Protein AF-A0A9X2MF17-F1 (afdb_monomer_lite)

Secondary structure (DSSP, 8-state):
--EEEHHHHHHHHT--HHHHHHHHHHHHHTTSS-HHHHEEEEEE--TTS--EEEEEEEHHHHHHHHHHHHHTS--

Foldseek 3Di:
DDKAFLVRLCVVLVHDSVLLVVQLVVCVVVVVDDPVVFWDFDFPPDPPNDTDGTTIGDPVSSVSSSVVSVVVPDD

Sequence (75 aa):
MIWLSIDQMAELFQRDKYIISMHIKNILNEGKLTRTAIVANYTTTAVDSKTYQADYYNLDVIISVGYCVKSLRGT

Structure (mmCIF, N/CA/C/O backbone):
data_AF-A0A9X2MF17-F1
#
_entry.id   AF-A0A9X2MF17-F1
#
loop_
_atom_site.group_PDB
_atom_site.id
_atom_site.type_symbol
_atom_site.label_atom_id
_atom_site.label_alt_id
_atom_site.label_comp_id
_atom_site.label_asym_id
_atom_site.label_entity_id
_atom_site.label_seq_id
_atom_site.pdbx_PDB_ins_code
_atom_site.Cartn_x
_atom_site.Cartn_y
_atom_site.Cartn_z
_atom_site.occupancy
_atom_site.B_iso_or_equiv
_atom_site.auth_seq_id
_atom_site.auth_comp_id
_atom_site.auth_asym_id
_atom_site.auth_atom_id
_atom_site.pdbx_PDB_model_num
ATOM 1 N N . MET A 1 1 ? -2.050 -18.555 -3.914 1.00 61.81 1 MET A N 1
ATOM 2 C CA . MET A 1 1 ? -1.947 -17.291 -3.151 1.00 61.81 1 MET A CA 1
ATOM 3 C C . MET A 1 1 ? -1.502 -16.213 -4.121 1.00 61.81 1 MET A C 1
ATOM 5 O O . MET A 1 1 ? -0.520 -16.438 -4.815 1.00 61.81 1 MET A O 1
ATOM 9 N N . ILE A 1 2 ? -2.263 -15.125 -4.245 1.00 77.75 2 ILE A N 1
ATOM 10 C CA . ILE A 1 2 ? -1.958 -14.016 -5.162 1.00 77.75 2 ILE A CA 1
ATOM 11 C C . ILE A 1 2 ? -1.199 -12.952 -4.373 1.00 77.75 2 ILE A C 1
ATOM 13 O O . ILE A 1 2 ? -1.639 -12.567 -3.290 1.00 77.75 2 ILE A O 1
ATOM 17 N N . TRP A 1 3 ? -0.079 -12.501 -4.931 1.00 84.25 3 TRP A N 1
ATOM 18 C CA . TRP A 1 3 ? 0.758 -11.439 -4.389 1.00 84.25 3 TRP A CA 1
ATOM 19 C C . TRP A 1 3 ? 1.029 -10.439 -5.507 1.00 84.25 3 TRP A C 1
ATOM 21 O O . TRP A 1 3 ? 1.454 -10.860 -6.582 1.00 84.25 3 TRP A O 1
ATOM 31 N N . LEU A 1 4 ? 0.775 -9.152 -5.274 1.00 84.12 4 LEU A N 1
ATOM 32 C CA . LEU A 1 4 ? 1.030 -8.097 -6.258 1.00 84.12 4 LEU A CA 1
ATOM 33 C C . LEU A 1 4 ? 1.938 -7.019 -5.675 1.00 84.12 4 LEU A C 1
ATOM 35 O O . LEU A 1 4 ? 1.787 -6.632 -4.517 1.00 84.12 4 LEU A O 1
ATOM 39 N N . SER A 1 5 ? 2.858 -6.508 -6.487 1.00 87.50 5 SER A N 1
ATOM 40 C CA . SER A 1 5 ? 3.613 -5.299 -6.149 1.00 87.50 5 SER A CA 1
ATOM 41 C C . SER A 1 5 ? 2.764 -4.036 -6.347 1.00 87.50 5 SER A C 1
ATOM 43 O O . SER A 1 5 ? 1.689 -4.073 -6.957 1.00 87.50 5 SER A O 1
ATOM 45 N N . ILE A 1 6 ? 3.253 -2.890 -5.858 1.00 86.00 6 ILE A N 1
ATOM 46 C CA . ILE A 1 6 ? 2.622 -1.580 -6.111 1.00 86.00 6 ILE A CA 1
ATOM 47 C C . ILE A 1 6 ? 2.486 -1.324 -7.613 1.00 86.00 6 ILE A C 1
ATOM 49 O O . ILE A 1 6 ? 1.447 -0.839 -8.049 1.00 86.00 6 ILE A O 1
ATOM 53 N N . ASP A 1 7 ? 3.499 -1.677 -8.402 1.00 87.69 7 ASP A N 1
ATOM 54 C CA . ASP A 1 7 ? 3.489 -1.553 -9.860 1.00 87.69 7 ASP A CA 1
ATOM 55 C C . ASP A 1 7 ? 2.355 -2.356 -10.501 1.00 87.69 7 ASP A C 1
ATOM 57 O O . ASP A 1 7 ? 1.592 -1.818 -11.297 1.00 87.69 7 ASP A O 1
ATOM 61 N N . GLN A 1 8 ? 2.186 -3.617 -10.099 1.00 88.25 8 GLN A N 1
ATOM 62 C CA . GLN A 1 8 ? 1.123 -4.461 -10.643 1.00 88.25 8 GLN A CA 1
ATOM 63 C C . GLN A 1 8 ? -0.269 -3.991 -10.207 1.00 88.25 8 GLN A C 1
ATOM 65 O O . GLN A 1 8 ? -1.217 -4.049 -10.985 1.00 88.25 8 GLN A O 1
ATOM 70 N N . MET A 1 9 ? -0.410 -3.497 -8.974 1.00 88.19 9 MET A N 1
ATOM 71 C CA . MET A 1 9 ? -1.661 -2.886 -8.517 1.00 88.19 9 MET A CA 1
ATOM 72 C C . MET A 1 9 ? -1.965 -1.575 -9.251 1.00 88.19 9 MET A C 1
ATOM 74 O O . MET A 1 9 ? -3.125 -1.304 -9.553 1.00 88.19 9 MET A O 1
ATOM 78 N N . ALA A 1 10 ? -0.944 -0.774 -9.556 1.00 88.81 10 ALA A N 1
ATOM 79 C CA . ALA A 1 10 ? -1.077 0.448 -10.340 1.00 88.81 10 ALA A CA 1
ATOM 80 C C . ALA A 1 10 ? -1.601 0.150 -11.753 1.00 88.81 10 ALA A C 1
ATOM 82 O O . ALA A 1 10 ? -2.536 0.812 -12.204 1.00 88.81 10 ALA A O 1
ATOM 83 N N . GLU A 1 11 ? -1.081 -0.890 -12.411 1.00 89.81 11 GLU A N 1
ATOM 84 C CA . GLU A 1 11 ? -1.596 -1.357 -13.705 1.00 89.81 11 GLU A CA 1
ATOM 85 C C . GLU A 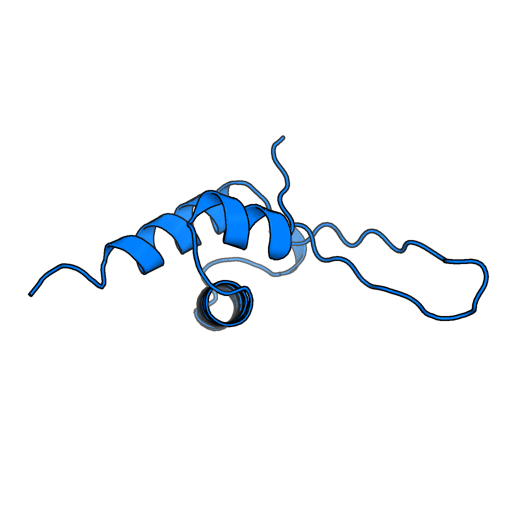1 11 ? -3.019 -1.922 -13.593 1.00 89.81 11 GLU A C 1
ATOM 87 O O . GLU A 1 11 ? -3.895 -1.547 -14.372 1.00 89.81 11 GLU A O 1
ATOM 92 N N . LEU A 1 12 ? -3.280 -2.767 -12.589 1.00 88.31 12 LEU A N 1
ATOM 93 C CA . LEU A 1 12 ? -4.582 -3.405 -12.374 1.00 88.31 12 LEU A CA 1
ATOM 94 C C . LEU A 1 12 ? -5.703 -2.384 -12.135 1.00 88.31 12 LEU A C 1
ATOM 96 O O . LEU A 1 12 ? -6.799 -2.518 -12.677 1.00 88.31 12 LEU A O 1
ATOM 100 N N . PHE A 1 13 ? -5.441 -1.375 -11.303 1.00 86.94 13 PHE A N 1
ATOM 101 C CA . PHE A 1 13 ? -6.417 -0.343 -10.953 1.00 86.94 13 PHE A CA 1
ATOM 102 C C . PHE A 1 13 ? -6.345 0.892 -11.853 1.00 86.94 13 PHE A C 1
ATOM 104 O O . PHE A 1 13 ? -7.149 1.805 -11.664 1.00 86.94 13 PHE A O 1
ATOM 111 N N . GLN A 1 14 ? -5.415 0.923 -12.815 1.00 86.81 14 GLN A N 1
ATOM 112 C CA . GLN A 1 14 ? -5.126 2.078 -13.671 1.00 86.81 14 GLN A CA 1
ATOM 113 C C . GLN A 1 14 ? -4.939 3.366 -12.853 1.00 86.81 14 GLN A C 1
ATOM 115 O O . GLN A 1 14 ? -5.574 4.394 -13.098 1.00 86.81 14 GLN A O 1
ATOM 120 N N . ARG A 1 15 ? -4.097 3.294 -11.818 1.00 86.56 15 ARG A N 1
ATOM 121 C CA . ARG A 1 15 ? -3.798 4.404 -10.904 1.00 86.56 15 ARG A CA 1
ATOM 122 C C . ARG A 1 15 ? -2.306 4.589 -10.740 1.00 86.56 15 ARG A C 1
ATOM 124 O O . ARG A 1 15 ? -1.539 3.641 -10.842 1.00 86.56 15 ARG A O 1
ATOM 131 N N . ASP A 1 16 ? -1.905 5.804 -10.395 1.00 89.00 16 ASP A N 1
ATOM 132 C CA . ASP A 1 16 ? -0.518 6.088 -10.063 1.00 89.00 16 ASP A CA 1
ATOM 133 C C . ASP A 1 16 ? -0.047 5.278 -8.855 1.00 89.00 16 ASP A C 1
ATOM 135 O O . ASP A 1 16 ? -0.745 5.151 -7.842 1.00 89.00 16 ASP A O 1
ATOM 139 N N . LYS A 1 17 ? 1.206 4.818 -8.921 1.00 87.56 17 LYS A N 1
ATOM 140 C CA . LYS A 1 17 ? 1.892 4.121 -7.820 1.00 87.56 17 LYS A CA 1
ATOM 141 C C . LYS A 1 17 ? 1.851 4.924 -6.516 1.00 87.56 17 LYS A C 1
ATOM 143 O O . LYS A 1 17 ? 1.763 4.343 -5.438 1.00 87.56 17 LYS A O 1
ATOM 148 N N . TYR A 1 18 ? 1.866 6.257 -6.621 1.00 88.25 18 TYR A N 1
ATOM 149 C CA . TYR A 1 18 ? 1.716 7.173 -5.489 1.00 88.25 18 TYR A CA 1
ATOM 150 C C . TYR A 1 18 ? 0.362 7.018 -4.776 1.00 88.25 18 TYR A C 1
ATOM 152 O O . TYR A 1 18 ? 0.309 6.965 -3.550 1.00 88.25 18 TYR A O 1
ATOM 160 N N . ILE A 1 19 ? -0.734 6.894 -5.529 1.00 87.19 19 ILE A N 1
ATOM 161 C CA . ILE A 1 19 ? -2.080 6.725 -4.965 1.00 87.19 19 ILE A CA 1
ATOM 162 C C . ILE A 1 19 ? -2.195 5.361 -4.284 1.00 87.19 19 ILE A C 1
ATOM 164 O O . ILE A 1 19 ? -2.679 5.268 -3.155 1.00 87.19 19 ILE A O 1
ATOM 168 N N . ILE A 1 20 ? -1.690 4.309 -4.933 1.00 88.38 20 ILE A N 1
ATOM 169 C CA . ILE A 1 20 ? -1.662 2.957 -4.364 1.00 88.38 20 ILE A CA 1
ATOM 170 C C . ILE A 1 20 ? -0.859 2.932 -3.055 1.00 88.38 20 ILE A C 1
ATOM 172 O O . ILE A 1 20 ? -1.352 2.424 -2.047 1.00 88.38 20 ILE A O 1
ATOM 176 N N . SER A 1 21 ? 0.336 3.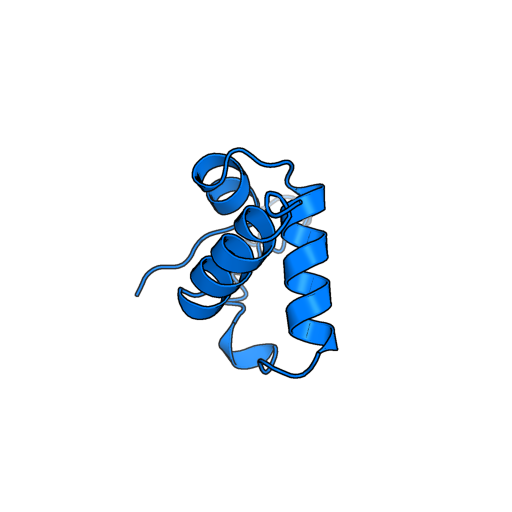534 -3.024 1.00 85.81 21 SER A N 1
ATOM 177 C CA . SER A 1 21 ? 1.173 3.562 -1.817 1.00 85.81 21 SER A CA 1
ATOM 178 C C . SER A 1 21 ? 0.523 4.342 -0.669 1.00 85.81 21 SER A C 1
ATOM 180 O O . SER A 1 21 ? 0.588 3.910 0.484 1.00 85.81 21 SER A O 1
ATOM 182 N N . MET A 1 22 ? -0.172 5.443 -0.974 1.00 87.75 22 MET A N 1
ATOM 183 C CA . MET A 1 22 ? -0.928 6.218 0.009 1.00 87.75 22 MET A CA 1
ATOM 184 C C . MET A 1 22 ? -2.051 5.385 0.642 1.00 87.75 22 MET A C 1
ATOM 186 O O . MET A 1 22 ? -2.188 5.375 1.865 1.00 87.75 22 MET A O 1
ATOM 190 N N . HIS A 1 23 ? -2.826 4.645 -0.158 1.00 86.19 23 HIS A N 1
ATOM 191 C CA . HIS A 1 23 ? -3.889 3.780 0.365 1.00 86.19 23 HIS A CA 1
ATOM 192 C C . HIS A 1 23 ? -3.342 2.659 1.247 1.00 86.19 23 HIS A C 1
ATOM 194 O O . HIS A 1 23 ? -3.870 2.423 2.331 1.00 86.19 23 HIS A O 1
ATOM 200 N N . ILE A 1 24 ? -2.252 2.015 0.830 1.00 83.88 24 ILE A N 1
ATOM 201 C CA . ILE A 1 24 ? -1.576 0.987 1.629 1.00 83.88 24 ILE A CA 1
ATOM 202 C C . ILE A 1 24 ? -1.120 1.570 2.970 1.00 83.88 24 ILE A C 1
ATOM 204 O O . ILE A 1 24 ? -1.353 0.968 4.018 1.00 83.88 24 ILE A O 1
ATOM 208 N N . LYS A 1 25 ? -0.520 2.766 2.960 1.00 84.56 25 LYS A N 1
ATOM 209 C CA . LYS A 1 25 ? -0.096 3.461 4.181 1.00 84.56 25 LYS A CA 1
ATOM 210 C C . LYS A 1 25 ? -1.277 3.764 5.105 1.00 84.56 25 LYS A C 1
ATOM 212 O O . LYS A 1 25 ? -1.145 3.583 6.311 1.00 84.56 25 LYS A O 1
ATOM 217 N N . ASN A 1 26 ? -2.421 4.175 4.562 1.00 85.19 26 ASN A N 1
ATOM 218 C CA . ASN A 1 26 ? -3.624 4.421 5.357 1.00 85.19 26 ASN A CA 1
ATOM 219 C C . ASN A 1 26 ? -4.177 3.129 5.967 1.00 85.19 26 ASN A C 1
ATOM 221 O O . ASN A 1 26 ? -4.446 3.110 7.160 1.00 85.19 26 ASN A O 1
ATOM 225 N N . ILE A 1 27 ? -4.260 2.035 5.204 1.00 80.88 27 ILE A N 1
ATOM 226 C CA . ILE A 1 27 ? -4.715 0.725 5.708 1.00 80.88 27 ILE A CA 1
ATOM 227 C C . ILE A 1 27 ? -3.805 0.223 6.840 1.00 80.88 27 ILE A C 1
ATOM 229 O O . ILE A 1 27 ? -4.289 -0.295 7.848 1.00 80.88 27 ILE A O 1
ATOM 233 N N . LEU A 1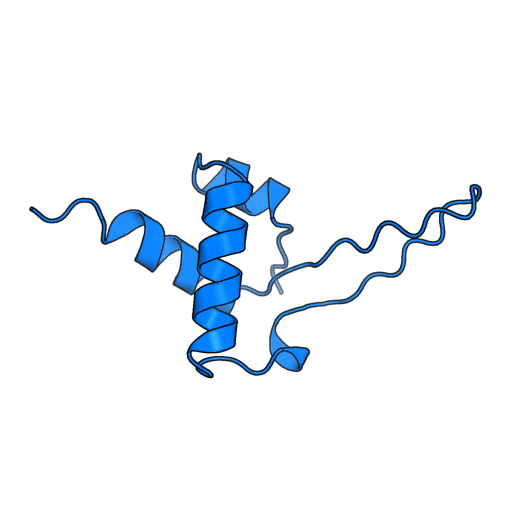 28 ? -2.490 0.417 6.694 1.00 77.56 28 LEU A N 1
ATOM 234 C CA . LEU A 1 28 ? -1.499 0.118 7.730 1.00 77.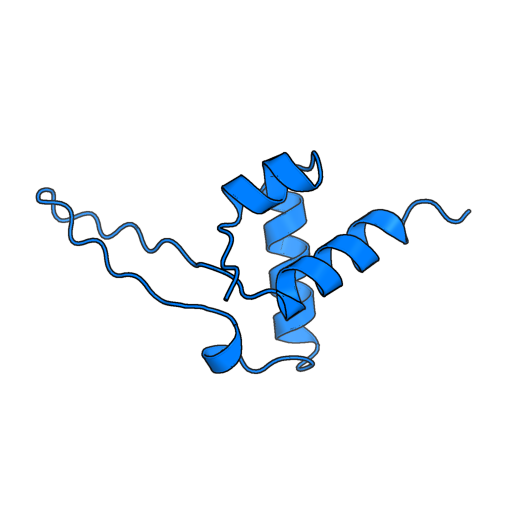56 28 LEU A CA 1
ATOM 235 C C . LEU A 1 28 ? -1.690 0.982 8.981 1.00 77.56 28 LEU A C 1
ATOM 237 O O . LEU A 1 28 ? -1.599 0.477 10.097 1.00 77.56 28 LEU A O 1
ATOM 241 N N . ASN A 1 29 ? -1.947 2.278 8.800 1.00 81.25 29 ASN A N 1
ATOM 242 C CA . ASN A 1 29 ? -2.099 3.231 9.898 1.00 81.25 29 ASN A CA 1
ATOM 243 C C . ASN A 1 29 ? -3.447 3.096 10.625 1.00 81.25 29 ASN A C 1
ATOM 245 O O . ASN A 1 29 ? -3.527 3.341 11.823 1.00 81.25 29 ASN A O 1
ATOM 249 N N . GLU A 1 30 ? -4.496 2.659 9.927 1.00 77.25 30 GLU A N 1
ATOM 250 C CA . GLU A 1 30 ? -5.803 2.337 10.512 1.00 77.25 30 GLU A CA 1
ATOM 251 C C . GLU A 1 30 ? -5.757 1.091 11.414 1.00 77.25 30 GLU A C 1
ATOM 253 O O . GLU A 1 30 ? -6.754 0.760 12.051 1.00 77.25 30 GLU A O 1
ATOM 258 N N . GLY A 1 31 ? -4.626 0.374 11.468 1.00 68.50 31 GLY A N 1
ATOM 259 C CA . GLY A 1 31 ? -4.458 -0.816 12.304 1.00 68.50 31 GLY A CA 1
ATOM 260 C C . GLY A 1 31 ? -5.332 -1.999 11.879 1.00 68.50 31 GLY A C 1
ATOM 261 O O . GLY A 1 31 ? -5.380 -3.006 12.580 1.00 68.50 31 GLY A O 1
ATOM 262 N N . LYS A 1 32 ? -6.008 -1.901 10.726 1.00 62.47 32 LYS A N 1
ATOM 263 C CA . LYS A 1 32 ? -6.896 -2.946 10.202 1.00 62.47 32 LYS A CA 1
ATOM 264 C C . LYS A 1 32 ? -6.140 -4.210 9.796 1.00 62.47 32 LYS A C 1
ATOM 266 O O . LYS A 1 32 ? -6.738 -5.279 9.808 1.00 62.47 32 LYS A O 1
ATOM 271 N N . LEU A 1 33 ? -4.849 -4.105 9.458 1.00 63.28 33 LEU A N 1
ATOM 272 C CA . LEU A 1 33 ? -3.995 -5.249 9.127 1.00 63.28 33 LEU A CA 1
ATOM 273 C C . LEU A 1 33 ? -2.590 -5.116 9.730 1.00 63.28 33 LEU A C 1
ATOM 275 O O . LEU A 1 33 ? -1.952 -4.066 9.669 1.00 63.28 33 LEU A O 1
ATOM 279 N N . THR A 1 34 ? -2.079 -6.215 10.284 1.00 60.84 34 THR A N 1
ATOM 280 C CA . THR A 1 34 ? -0.728 -6.296 10.853 1.00 60.84 34 THR A CA 1
ATOM 281 C C . THR A 1 34 ? 0.310 -6.410 9.739 1.00 60.84 34 THR A C 1
ATOM 283 O O . THR A 1 34 ? 0.225 -7.322 8.924 1.00 60.84 34 THR A O 1
ATOM 286 N N . ARG A 1 35 ? 1.329 -5.535 9.726 1.00 61.75 35 ARG A N 1
ATOM 287 C CA . ARG A 1 35 ? 2.361 -5.420 8.667 1.00 61.75 35 ARG A CA 1
ATOM 288 C C . ARG A 1 35 ? 3.042 -6.741 8.268 1.00 61.75 35 ARG A C 1
ATOM 290 O O . ARG A 1 35 ? 3.439 -6.897 7.119 1.00 61.75 35 ARG A O 1
ATOM 297 N N . THR A 1 36 ? 3.132 -7.698 9.189 1.00 58.75 36 THR A N 1
ATOM 298 C CA . THR A 1 36 ? 3.686 -9.046 8.976 1.00 58.75 36 THR A CA 1
ATOM 299 C C . THR A 1 36 ? 2.793 -9.981 8.157 1.00 58.75 36 THR A C 1
ATOM 301 O O . THR A 1 36 ? 3.306 -10.921 7.564 1.00 58.75 36 THR A O 1
ATOM 304 N N . ALA A 1 37 ? 1.481 -9.740 8.095 1.00 58.53 37 ALA A N 1
ATOM 305 C CA . ALA A 1 37 ? 0.531 -10.579 7.359 1.00 58.53 37 ALA A CA 1
ATOM 306 C C . ALA A 1 37 ? 0.366 -10.169 5.882 1.00 58.53 37 ALA A C 1
ATOM 308 O O . ALA A 1 37 ? -0.212 -10.911 5.090 1.00 58.53 37 ALA A O 1
ATOM 309 N N . ILE A 1 38 ? 0.858 -8.981 5.522 1.00 61.56 38 ILE A N 1
ATOM 310 C CA . ILE A 1 38 ? 0.525 -8.299 4.266 1.00 61.56 38 ILE A CA 1
ATOM 311 C C . ILE A 1 38 ? 1.707 -8.069 3.347 1.00 61.56 38 ILE A C 1
ATOM 313 O O . ILE A 1 38 ? 1.465 -7.911 2.159 1.00 61.56 38 ILE A O 1
ATOM 317 N N . VAL A 1 39 ? 2.943 -8.065 3.851 1.00 65.00 39 VAL A N 1
ATOM 318 C CA . VAL A 1 39 ? 4.133 -7.850 3.023 1.00 65.00 39 VAL A CA 1
ATOM 319 C C . VAL A 1 39 ? 5.007 -9.094 3.029 1.00 65.00 39 VAL A C 1
ATOM 321 O O . VAL A 1 39 ? 5.578 -9.459 4.058 1.00 65.00 39 VAL A O 1
ATOM 324 N N . ALA A 1 40 ? 5.151 -9.722 1.865 1.00 66.12 40 ALA A N 1
ATOM 325 C CA . ALA A 1 40 ? 6.232 -10.668 1.641 1.00 66.12 40 ALA A CA 1
ATOM 326 C C . ALA A 1 40 ? 7.498 -9.874 1.278 1.00 66.12 40 ALA A C 1
ATOM 328 O O . ALA A 1 40 ? 7.579 -9.274 0.207 1.00 66.12 40 ALA A O 1
ATOM 329 N N . ASN A 1 41 ? 8.468 -9.837 2.197 1.00 59.09 41 ASN A N 1
ATOM 330 C CA . ASN A 1 41 ? 9.764 -9.198 1.969 1.00 59.09 41 ASN A CA 1
ATOM 331 C C . ASN A 1 41 ? 10.647 -10.135 1.135 1.00 59.09 41 ASN A C 1
ATOM 333 O O . ASN A 1 41 ? 11.243 -11.067 1.677 1.00 59.09 41 ASN A O 1
ATOM 337 N N . TYR A 1 42 ? 10.747 -9.894 -0.172 1.00 58.22 42 TYR A N 1
ATOM 338 C CA . TYR A 1 42 ? 11.718 -10.589 -1.016 1.00 58.22 42 TYR A CA 1
ATOM 339 C C . TYR A 1 42 ? 12.990 -9.748 -1.115 1.00 58.22 42 TYR A C 1
ATOM 341 O O . TYR A 1 42 ? 13.060 -8.772 -1.863 1.00 58.22 42 TYR A O 1
ATOM 349 N N . THR A 1 43 ? 14.018 -10.125 -0.356 1.00 49.88 43 THR A N 1
ATOM 350 C CA . THR A 1 43 ? 15.343 -9.508 -0.470 1.00 49.88 43 THR A CA 1
ATOM 351 C C . THR A 1 43 ? 16.003 -10.001 -1.754 1.00 49.88 43 THR A C 1
ATOM 353 O O . THR A 1 43 ? 16.610 -11.068 -1.779 1.00 49.88 43 THR A O 1
ATOM 356 N N . THR A 1 44 ? 15.878 -9.240 -2.841 1.00 46.84 44 THR A N 1
ATOM 357 C CA . THR A 1 44 ? 16.650 -9.505 -4.060 1.00 46.84 44 THR A CA 1
ATOM 358 C C . THR A 1 44 ? 18.008 -8.830 -3.909 1.00 46.84 44 THR A C 1
ATOM 360 O O . THR A 1 44 ? 18.146 -7.627 -4.130 1.00 46.84 44 THR A O 1
ATOM 363 N N . THR A 1 45 ? 19.016 -9.589 -3.482 1.00 44.62 45 THR A N 1
ATOM 364 C CA . THR A 1 45 ? 20.406 -9.121 -3.454 1.00 44.62 45 THR A CA 1
ATOM 365 C C . THR A 1 45 ? 20.921 -9.045 -4.888 1.00 44.62 45 THR A C 1
ATOM 367 O O . THR A 1 45 ? 21.418 -10.023 -5.440 1.00 44.62 45 THR A O 1
ATOM 370 N N . ALA A 1 46 ? 20.760 -7.884 -5.522 1.00 47.41 46 ALA A N 1
ATOM 371 C CA . ALA A 1 46 ? 21.434 -7.588 -6.776 1.00 47.41 46 ALA A CA 1
ATOM 372 C C . ALA A 1 46 ? 22.943 -7.432 -6.522 1.00 47.41 46 ALA A C 1
ATOM 374 O O . ALA A 1 46 ? 23.360 -6.887 -5.500 1.00 47.41 46 ALA A O 1
ATOM 375 N N . VAL A 1 47 ? 23.751 -7.884 -7.481 1.00 53.47 47 VAL A N 1
ATOM 376 C CA . VAL A 1 47 ? 25.230 -7.934 -7.459 1.00 53.47 47 VAL A CA 1
ATOM 377 C C . VAL A 1 47 ? 25.892 -6.553 -7.231 1.00 53.47 47 VAL A C 1
ATOM 379 O O . VAL A 1 47 ? 27.082 -6.476 -6.955 1.00 53.47 47 VAL A O 1
ATOM 382 N N . ASP A 1 48 ? 25.119 -5.461 -7.264 1.00 52.19 48 ASP A N 1
ATOM 383 C CA . ASP A 1 48 ? 25.583 -4.066 -7.218 1.00 52.19 48 ASP A CA 1
ATOM 384 C C . ASP A 1 48 ? 25.357 -3.353 -5.862 1.00 52.19 48 ASP A C 1
ATOM 386 O O . ASP A 1 48 ? 25.236 -2.133 -5.797 1.00 52.19 48 ASP A O 1
ATOM 390 N N . SER A 1 49 ? 25.249 -4.091 -4.749 1.00 54.03 49 SER A N 1
ATOM 391 C CA . SER A 1 49 ? 25.059 -3.536 -3.384 1.00 54.03 49 SER A CA 1
ATOM 392 C C . SER A 1 49 ? 23.833 -2.619 -3.190 1.00 54.03 49 SER A C 1
ATOM 394 O O . SER A 1 49 ? 23.692 -1.981 -2.146 1.00 54.03 49 SER A O 1
ATOM 396 N N . LYS A 1 50 ? 22.918 -2.551 -4.166 1.00 46.47 50 LYS A N 1
ATOM 397 C CA . LYS A 1 50 ? 21.651 -1.815 -4.074 1.00 46.47 50 LYS A CA 1
ATOM 398 C C . LYS A 1 50 ? 20.523 -2.793 -3.790 1.00 46.47 50 LYS A C 1
ATOM 400 O O . LYS A 1 50 ? 20.038 -3.493 -4.677 1.00 46.47 50 LYS A O 1
ATOM 405 N N . THR A 1 51 ? 20.116 -2.844 -2.529 1.00 48.31 51 THR A N 1
ATOM 406 C CA . THR A 1 51 ? 18.972 -3.637 -2.084 1.00 48.31 51 THR A CA 1
ATOM 407 C C . THR A 1 51 ? 17.688 -2.942 -2.526 1.00 48.31 51 THR A C 1
ATOM 409 O O . THR A 1 51 ? 17.240 -1.988 -1.893 1.00 48.31 51 THR A O 1
ATOM 412 N N . TYR A 1 52 ? 17.082 -3.412 -3.614 1.00 52.41 52 TYR A N 1
ATOM 413 C CA . TYR A 1 52 ? 15.718 -3.026 -3.958 1.00 52.41 52 TYR A CA 1
ATOM 414 C C . TYR A 1 52 ? 14.770 -3.912 -3.149 1.00 52.41 52 TYR A C 1
ATOM 416 O O . TYR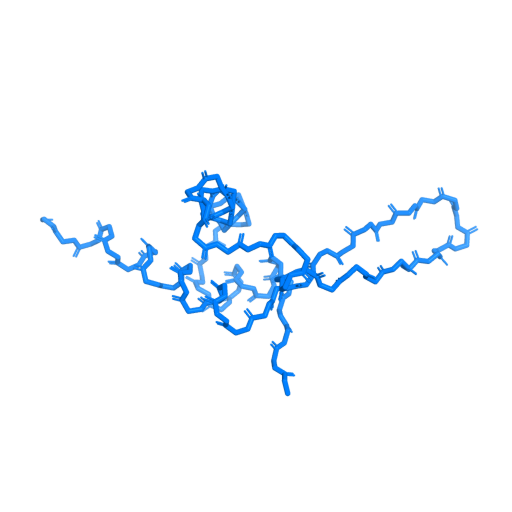 A 1 52 ? 14.567 -5.081 -3.473 1.00 52.41 52 TYR A O 1
ATOM 424 N N . GLN A 1 53 ? 14.235 -3.376 -2.051 1.00 56.31 53 GLN A N 1
ATOM 425 C CA . GLN A 1 53 ? 13.144 -4.029 -1.334 1.00 56.31 53 GLN A CA 1
ATOM 426 C C . GLN A 1 53 ? 11.867 -3.835 -2.152 1.00 56.31 53 GLN A C 1
ATOM 428 O O . GLN A 1 53 ? 11.326 -2.734 -2.224 1.00 56.31 53 GLN A O 1
ATOM 433 N N . ALA A 1 54 ? 11.437 -4.895 -2.832 1.00 62.69 54 ALA A N 1
ATOM 434 C CA . ALA A 1 54 ? 10.142 -4.932 -3.488 1.00 62.69 54 ALA A CA 1
ATOM 435 C C . ALA A 1 54 ? 9.131 -5.539 -2.511 1.00 62.69 54 ALA A C 1
ATOM 437 O O . ALA A 1 54 ? 9.184 -6.735 -2.219 1.00 62.69 54 ALA A O 1
ATOM 438 N N . ASP A 1 55 ? 8.230 -4.700 -2.005 1.00 77.00 55 ASP A N 1
ATOM 439 C CA . ASP A 1 55 ? 7.124 -5.135 -1.159 1.00 77.00 55 ASP A CA 1
ATOM 440 C C . ASP A 1 55 ? 6.029 -5.770 -2.027 1.00 77.00 55 ASP A C 1
ATOM 442 O O . ASP A 1 55 ? 5.554 -5.169 -2.997 1.00 77.00 55 ASP A O 1
ATOM 446 N N . TYR A 1 56 ? 5.606 -6.980 -1.660 1.00 81.81 56 TYR A N 1
ATOM 447 C CA . TYR A 1 56 ? 4.483 -7.669 -2.296 1.00 81.81 56 TYR A CA 1
ATOM 448 C C . TYR A 1 56 ? 3.311 -7.783 -1.340 1.00 81.81 56 TYR A C 1
ATOM 450 O O . TYR A 1 56 ? 3.479 -8.231 -0.207 1.00 81.81 56 TYR A O 1
ATOM 458 N N . TYR A 1 57 ? 2.124 -7.447 -1.834 1.00 84.62 57 TYR A N 1
ATOM 459 C CA . TYR A 1 57 ? 0.904 -7.355 -1.050 1.00 84.62 57 TYR A CA 1
ATOM 460 C C . TYR A 1 57 ? -0.050 -8.507 -1.346 1.00 84.62 57 TYR A C 1
ATOM 462 O O . TYR A 1 57 ? -0.227 -8.899 -2.501 1.00 84.62 57 TYR A O 1
ATOM 470 N N . ASN A 1 58 ? -0.649 -9.056 -0.290 1.00 85.81 58 ASN A N 1
ATOM 471 C CA . ASN A 1 58 ? -1.595 -10.164 -0.386 1.00 85.81 58 ASN A CA 1
ATOM 472 C C . ASN A 1 58 ? -2.966 -9.723 -0.951 1.00 85.81 58 ASN A C 1
ATOM 474 O O . ASN A 1 58 ? -3.242 -8.536 -1.145 1.00 85.81 58 ASN A O 1
ATOM 478 N N . LEU A 1 59 ? -3.853 -10.698 -1.177 1.00 84.00 59 LEU A N 1
ATOM 479 C CA . LEU A 1 59 ? -5.192 -10.461 -1.724 1.00 84.00 59 LEU A CA 1
ATOM 480 C C . LEU A 1 59 ? -6.050 -9.499 -0.878 1.00 84.00 59 LEU A C 1
ATOM 482 O O . LEU A 1 59 ? -6.773 -8.687 -1.453 1.00 84.00 59 LEU A O 1
ATOM 486 N N . ASP A 1 60 ? -5.945 -9.536 0.452 1.00 82.81 60 ASP A N 1
ATOM 487 C CA . ASP A 1 60 ? -6.736 -8.672 1.343 1.00 82.81 60 ASP A CA 1
ATOM 488 C C . ASP A 1 60 ? -6.399 -7.189 1.149 1.00 82.81 60 ASP A C 1
ATOM 490 O O . ASP A 1 60 ? -7.292 -6.336 1.112 1.00 82.81 60 ASP A O 1
ATOM 494 N N . VAL A 1 61 ? -5.114 -6.871 0.954 1.00 83.00 61 VAL A N 1
ATOM 495 C CA . VAL A 1 61 ? -4.671 -5.506 0.631 1.00 83.00 61 VAL A CA 1
ATOM 496 C C . VAL A 1 61 ? -5.177 -5.095 -0.740 1.00 83.00 61 VAL A C 1
ATOM 498 O O . VAL A 1 61 ? -5.708 -3.997 -0.883 1.00 83.00 61 VAL A O 1
ATOM 501 N N . ILE A 1 62 ? -5.049 -5.972 -1.739 1.00 84.50 62 ILE A N 1
ATOM 502 C CA . ILE A 1 62 ? -5.472 -5.685 -3.115 1.00 84.50 62 ILE A CA 1
ATOM 503 C C . ILE A 1 62 ? -6.969 -5.339 -3.143 1.00 84.50 62 ILE A C 1
ATOM 505 O O . ILE A 1 62 ? -7.362 -4.327 -3.724 1.00 84.50 62 ILE A O 1
ATOM 509 N N . ILE A 1 63 ? -7.806 -6.129 -2.464 1.00 84.31 63 ILE A N 1
ATOM 510 C CA . ILE A 1 63 ? -9.252 -5.884 -2.367 1.00 84.31 63 ILE A CA 1
ATOM 511 C C . ILE A 1 63 ? -9.541 -4.583 -1.604 1.00 84.31 63 ILE A C 1
ATOM 513 O O . ILE A 1 63 ? -10.357 -3.778 -2.060 1.00 84.31 63 ILE A O 1
ATOM 517 N N . SER A 1 64 ? -8.854 -4.340 -0.485 1.00 83.06 64 SER A N 1
ATOM 518 C CA . SER A 1 64 ? -9.033 -3.123 0.321 1.00 83.06 64 SER A CA 1
ATOM 519 C C . SER A 1 64 ? -8.692 -1.854 -0.465 1.00 83.06 64 SER A C 1
ATOM 521 O O . SER A 1 64 ? -9.462 -0.892 -0.463 1.00 83.06 64 SER A O 1
ATOM 523 N N . VAL A 1 65 ? -7.577 -1.862 -1.203 1.00 84.06 65 VAL A N 1
ATOM 524 C CA . VAL A 1 65 ? -7.176 -0.757 -2.086 1.00 84.06 65 VAL A CA 1
ATOM 525 C C . VAL A 1 65 ? -8.200 -0.571 -3.206 1.00 84.06 65 VAL A C 1
ATOM 527 O O . VAL A 1 65 ? -8.641 0.552 -3.449 1.00 84.06 65 VAL A O 1
ATOM 530 N N . GLY A 1 66 ? -8.643 -1.657 -3.845 1.00 82.81 66 GLY A N 1
ATOM 531 C CA . GLY A 1 66 ? -9.664 -1.605 -4.893 1.00 82.81 66 GLY A CA 1
ATOM 532 C C . GLY A 1 66 ? -10.986 -0.983 -4.427 1.00 82.81 66 GLY A C 1
ATOM 533 O O . GLY A 1 66 ? -11.613 -0.236 -5.184 1.00 82.81 66 GLY A O 1
ATOM 534 N N . TYR A 1 67 ? -11.390 -1.233 -3.178 1.00 81.50 67 TYR A N 1
ATOM 535 C CA . TYR A 1 67 ? -12.565 -0.603 -2.574 1.00 81.50 67 TYR A CA 1
ATOM 536 C C . TYR A 1 67 ? -12.367 0.907 -2.362 1.00 81.50 67 TYR A C 1
ATOM 538 O O . TYR A 1 67 ? -13.201 1.700 -2.800 1.00 81.50 67 TYR A O 1
ATOM 546 N N . CYS A 1 68 ? -11.240 1.327 -1.777 1.00 74.69 68 CYS A N 1
ATOM 547 C CA . CYS A 1 68 ? -10.933 2.746 -1.553 1.00 74.69 68 CYS A CA 1
ATOM 548 C C . CYS A 1 68 ? -10.807 3.554 -2.855 1.00 74.69 68 CYS A C 1
ATOM 550 O O . CYS A 1 68 ? -11.239 4.704 -2.916 1.00 74.69 68 CYS A O 1
ATOM 552 N N . VAL A 1 69 ? -10.246 2.962 -3.914 1.00 72.19 69 VAL A N 1
ATOM 553 C CA . VAL A 1 69 ? -10.107 3.628 -5.221 1.00 72.19 69 VAL A CA 1
ATOM 554 C C . VAL A 1 69 ? -11.470 3.832 -5.896 1.00 72.19 69 VAL A C 1
ATOM 556 O O . VAL A 1 69 ? -11.662 4.821 -6.610 1.00 72.19 69 VAL A O 1
ATOM 559 N N . LYS A 1 70 ? -12.432 2.924 -5.679 1.00 65.75 70 LYS A N 1
ATOM 560 C CA . LYS A 1 70 ? -13.796 3.031 -6.224 1.00 65.75 70 LYS A CA 1
ATOM 561 C C . LYS A 1 70 ? -14.712 3.935 -5.397 1.00 65.75 70 LYS A C 1
ATOM 563 O O . LYS A 1 70 ? -15.582 4.576 -5.983 1.00 65.75 70 LYS A O 1
ATOM 568 N N . SER A 1 71 ? -14.519 4.035 -4.080 1.00 60.59 71 SER A N 1
ATOM 569 C CA . SER A 1 71 ? -15.414 4.810 -3.206 1.00 60.59 71 SER A CA 1
ATOM 570 C C . SER A 1 71 ? -15.337 6.329 -3.412 1.00 60.59 71 SER A C 1
ATOM 572 O O . SER A 1 71 ? -16.226 7.038 -2.958 1.00 60.59 71 SER A O 1
ATOM 574 N N . LEU A 1 72 ? -14.318 6.844 -4.114 1.00 53.66 72 LEU A N 1
ATOM 575 C CA . LEU A 1 72 ? -14.189 8.276 -4.419 1.00 53.66 72 LEU A CA 1
ATOM 576 C C . LEU A 1 72 ? -15.124 8.759 -5.555 1.00 53.66 72 LEU A C 1
ATOM 578 O O . LEU A 1 72 ? -15.195 9.955 -5.810 1.00 53.66 72 LEU A O 1
ATOM 582 N N . ARG A 1 73 ? -15.842 7.862 -6.254 1.00 49.97 73 ARG A N 1
ATOM 583 C CA . ARG A 1 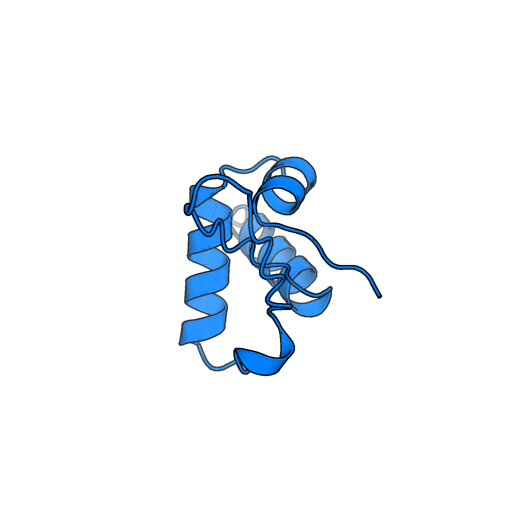73 ? -16.826 8.206 -7.312 1.00 49.97 73 ARG A CA 1
ATOM 584 C C . ARG A 1 73 ? -18.278 8.080 -6.829 1.00 49.97 73 ARG A C 1
ATOM 586 O O . ARG A 1 73 ? -19.101 7.460 -7.498 1.00 49.97 73 ARG A O 1
ATOM 593 N N . GLY A 1 74 ? -18.578 8.648 -5.666 1.00 46.09 74 GLY A N 1
ATOM 594 C CA . GLY A 1 74 ? -19.916 8.650 -5.073 1.00 46.09 74 GLY A CA 1
ATOM 595 C C . GLY A 1 74 ? -20.321 10.008 -4.504 1.00 46.09 74 GLY A C 1
ATOM 596 O O . GLY A 1 74 ? -20.619 10.080 -3.320 1.00 46.09 74 GLY A O 1
ATOM 597 N N . THR A 1 75 ? -20.309 11.055 -5.334 1.00 37.88 75 THR A N 1
ATOM 598 C CA . THR A 1 75 ? -21.092 12.300 -5.176 1.00 37.88 75 THR A CA 1
ATOM 599 C C . THR A 1 75 ? -21.270 12.937 -6.540 1.00 37.88 75 THR A C 1
ATOM 601 O O . THR A 1 75 ? -20.273 12.927 -7.300 1.00 37.88 75 THR A O 1
#

pLDDT: mean 72.56, std 15.06, range [37.88, 89.81]

Radius of gyration: 13.44 Å; chains: 1; bounding box: 47×30×26 Å

Organism: NCBI:txid1347392